Protein AF-A0A2N3DAV4-F1 (afdb_monomer_lite)

Radius of gyration: 13.41 Å; chains: 1; bounding box: 30×27×37 Å

Structure (mmCIF, N/CA/C/O backbone):
data_AF-A0A2N3DAV4-F1
#
_entry.id   AF-A0A2N3DAV4-F1
#
loop_
_atom_site.group_PDB
_atom_site.id
_atom_site.type_symbol
_atom_site.label_atom_id
_atom_site.label_alt_id
_atom_site.label_comp_id
_atom_site.label_asym_id
_atom_site.label_entity_id
_atom_site.label_seq_id
_atom_site.pdbx_PDB_ins_code
_atom_site.Cartn_x
_atom_site.Cartn_y
_atom_site.Cartn_z
_atom_site.occupancy
_atom_site.B_iso_or_equiv
_atom_site.auth_seq_id
_atom_site.auth_comp_id
_atom_site.auth_asym_id
_atom_site.auth_atom_id
_atom_site.pdbx_PDB_model_num
ATOM 1 N N . MET A 1 1 ? -10.189 12.661 23.119 1.00 62.62 1 MET A N 1
ATOM 2 C CA . MET A 1 1 ? -9.313 12.349 21.956 1.00 62.62 1 MET A CA 1
ATOM 3 C C . MET A 1 1 ? -8.761 10.920 21.971 1.00 62.62 1 MET A C 1
ATOM 5 O O . MET A 1 1 ? -8.708 10.303 20.910 1.00 62.62 1 MET A O 1
ATOM 9 N N . LEU A 1 2 ? -8.437 10.367 23.147 1.00 75.69 2 LEU A N 1
ATOM 10 C CA . LEU A 1 2 ? -7.887 9.016 23.334 1.00 75.69 2 LEU A CA 1
ATOM 11 C C . LEU A 1 2 ? -8.731 7.890 22.694 1.00 75.69 2 LEU A C 1
ATOM 13 O O . LEU A 1 2 ? -8.213 7.084 21.928 1.00 75.69 2 LEU A O 1
ATOM 17 N N . LEU A 1 3 ? -10.055 7.895 22.899 1.00 76.81 3 LEU A N 1
ATOM 18 C CA . LEU A 1 3 ? -10.960 6.878 22.335 1.00 76.81 3 LEU A CA 1
ATOM 19 C C . LEU A 1 3 ? -11.005 6.886 20.797 1.00 76.81 3 LEU A C 1
ATOM 21 O O . LEU A 1 3 ? -11.045 5.828 20.171 1.00 76.81 3 LEU A O 1
ATOM 25 N N . ARG A 1 4 ? -10.943 8.066 20.157 1.00 71.88 4 ARG A N 1
ATOM 26 C CA . ARG A 1 4 ? -10.859 8.171 18.683 1.00 71.88 4 ARG A CA 1
ATOM 27 C C . ARG A 1 4 ? -9.533 7.619 18.165 1.00 71.88 4 ARG A C 1
ATOM 29 O O . ARG A 1 4 ? -9.510 7.042 17.081 1.00 71.88 4 ARG A O 1
ATOM 36 N N . TRP A 1 5 ? -8.448 7.791 18.918 1.00 74.50 5 TRP A N 1
ATOM 37 C CA . TRP A 1 5 ? -7.133 7.260 18.570 1.00 74.50 5 TRP A CA 1
ATOM 38 C C . TRP A 1 5 ? -7.084 5.735 18.716 1.00 74.50 5 TRP A C 1
ATOM 40 O O . TRP A 1 5 ? -6.700 5.049 17.772 1.00 74.50 5 TRP A O 1
ATOM 50 N N . LEU A 1 6 ? -7.598 5.194 19.826 1.00 79.69 6 LEU A N 1
ATOM 51 C CA . LEU A 1 6 ? -7.712 3.750 20.054 1.00 79.69 6 LEU A CA 1
ATOM 52 C C . LEU A 1 6 ? -8.602 3.073 19.009 1.00 79.69 6 LEU A C 1
ATOM 54 O O . LEU A 1 6 ? -8.201 2.074 18.422 1.00 79.69 6 LEU A O 1
ATOM 58 N N . ARG A 1 7 ? -9.769 3.650 18.696 1.00 76.56 7 ARG A N 1
ATOM 59 C CA . ARG A 1 7 ? -10.671 3.112 17.665 1.00 76.56 7 ARG A CA 1
ATOM 60 C C . ARG A 1 7 ? -10.016 3.126 16.273 1.00 76.56 7 ARG A C 1
ATOM 62 O O . ARG A 1 7 ? -10.214 2.198 15.497 1.00 76.56 7 ARG A O 1
ATOM 69 N N . ARG A 1 8 ? -9.192 4.138 15.963 1.00 75.31 8 ARG A N 1
ATOM 70 C CA . ARG A 1 8 ? -8.397 4.198 14.718 1.00 75.31 8 ARG A CA 1
ATOM 71 C C . ARG A 1 8 ? -7.266 3.171 14.689 1.00 75.31 8 ARG A C 1
ATOM 73 O O . ARG A 1 8 ? -7.046 2.566 13.646 1.00 75.31 8 ARG A O 1
ATOM 80 N N . ARG A 1 9 ? -6.566 2.968 15.808 1.00 78.56 9 ARG A N 1
ATOM 81 C CA . ARG A 1 9 ? -5.499 1.965 15.928 1.00 78.56 9 ARG A CA 1
ATOM 82 C C . ARG A 1 9 ? -6.060 0.550 15.815 1.00 78.56 9 ARG A C 1
ATOM 84 O O . ARG A 1 9 ? -5.526 -0.242 15.054 1.00 78.56 9 ARG A O 1
ATOM 91 N N . ARG A 1 10 ? -7.179 0.282 16.488 1.00 83.44 10 ARG A N 1
ATOM 92 C CA . ARG A 1 10 ? -7.889 -0.997 16.423 1.00 83.44 10 ARG A CA 1
ATOM 93 C C . ARG A 1 10 ? -8.414 -1.280 15.016 1.00 83.44 10 ARG A C 1
ATOM 95 O O . ARG A 1 10 ? -8.308 -2.405 14.563 1.00 83.44 10 ARG A O 1
ATOM 102 N N . TRP A 1 11 ? -8.886 -0.263 14.288 1.00 83.38 11 TRP A N 1
ATOM 103 C CA . TRP A 1 11 ? -9.275 -0.420 12.880 1.00 83.38 11 TRP A CA 1
ATOM 104 C C . TRP A 1 11 ? -8.107 -0.842 11.973 1.00 83.38 11 TRP A C 1
ATOM 106 O O . TRP A 1 11 ? -8.299 -1.695 11.119 1.00 83.38 11 TRP A O 1
ATOM 116 N N . ARG A 1 12 ? -6.884 -0.335 12.190 1.00 83.62 12 ARG A N 1
ATOM 117 C CA . ARG A 1 12 ? -5.696 -0.795 11.437 1.00 83.62 12 ARG A CA 1
ATOM 118 C C . ARG A 1 12 ? -5.332 -2.264 11.685 1.00 83.62 12 ARG A C 1
ATOM 120 O O . ARG A 1 12 ? -4.522 -2.800 10.953 1.00 83.62 12 ARG A O 1
ATOM 127 N N . GLN A 1 13 ? -5.889 -2.885 12.721 1.00 84.38 13 GLN A N 1
ATOM 128 C CA . GLN A 1 13 ? -5.697 -4.302 13.040 1.00 84.38 13 GLN A CA 1
ATOM 129 C C . GLN A 1 13 ? -6.886 -5.160 12.583 1.00 84.38 13 GLN A C 1
ATOM 131 O O . GLN A 1 13 ? -6.973 -6.328 12.943 1.00 84.38 13 GLN A O 1
ATOM 136 N N . THR A 1 14 ? -7.843 -4.577 11.852 1.00 89.31 14 THR A N 1
ATOM 137 C CA . THR A 1 14 ? -8.991 -5.331 11.337 1.00 89.31 14 THR A CA 1
ATOM 138 C C . THR A 1 14 ? -8.679 -5.933 9.969 1.00 89.31 14 THR A C 1
ATOM 140 O O . THR A 1 14 ? -7.997 -5.275 9.182 1.00 89.31 14 THR A O 1
ATOM 143 N N . PRO A 1 15 ? -9.246 -7.109 9.644 1.00 87.62 15 PRO A N 1
ATOM 144 C CA . PRO A 1 15 ? -9.134 -7.704 8.311 1.00 87.62 15 PRO A CA 1
ATOM 145 C C . PRO A 1 15 ? -9.571 -6.752 7.193 1.00 87.62 15 PRO A C 1
ATOM 147 O O . PRO A 1 15 ? -8.885 -6.633 6.192 1.00 87.62 15 PRO A O 1
ATOM 150 N N . ALA A 1 16 ? -10.621 -5.958 7.418 1.00 87.88 16 ALA A N 1
ATOM 151 C CA . ALA A 1 16 ? -11.091 -4.970 6.445 1.00 87.88 16 ALA A CA 1
ATOM 152 C C . ALA A 1 16 ? -10.026 -3.920 6.064 1.00 87.88 16 ALA A C 1
ATOM 154 O O . ALA A 1 16 ? -10.006 -3.435 4.939 1.00 87.88 16 ALA A O 1
ATOM 155 N N . PHE A 1 17 ? -9.140 -3.539 6.994 1.00 89.81 17 PHE A N 1
ATOM 156 C CA . PHE A 1 17 ? -8.028 -2.643 6.661 1.00 89.81 17 PHE A CA 1
ATOM 157 C C . PHE A 1 17 ? -6.984 -3.346 5.792 1.00 89.81 17 PHE A C 1
ATOM 159 O O . PHE A 1 17 ? -6.463 -2.740 4.861 1.00 89.81 17 PHE A O 1
ATOM 166 N N . GLU A 1 18 ? -6.685 -4.604 6.101 1.00 90.06 18 GLU A N 1
ATOM 167 C CA . GLU A 1 18 ? -5.757 -5.425 5.326 1.00 90.06 18 GLU A CA 1
ATOM 168 C C . GLU A 1 18 ? -6.275 -5.666 3.905 1.00 90.06 18 GLU A C 1
ATOM 170 O O . GLU A 1 18 ? -5.544 -5.441 2.944 1.00 90.06 18 GLU A O 1
ATOM 175 N N . GLU A 1 19 ? -7.554 -6.010 3.764 1.00 91.06 19 GLU A N 1
ATOM 176 C CA . GLU A 1 19 ? -8.245 -6.145 2.479 1.00 91.06 19 GLU A CA 1
ATOM 177 C C . GLU A 1 19 ? -8.178 -4.848 1.663 1.00 91.06 19 GLU A C 1
ATOM 179 O O . GLU A 1 19 ? -7.777 -4.876 0.500 1.00 91.06 19 GLU A O 1
ATOM 184 N N . ASP A 1 20 ? -8.481 -3.698 2.280 1.00 93.12 20 ASP A N 1
ATOM 1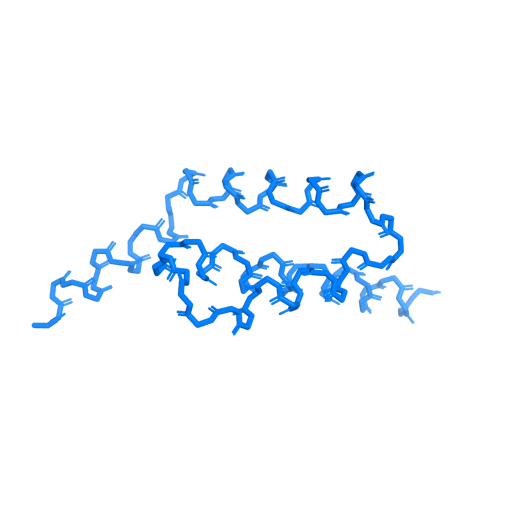85 C CA . ASP A 1 20 ? -8.377 -2.387 1.627 1.00 93.12 20 ASP A CA 1
ATOM 186 C C . ASP A 1 20 ? -6.943 -2.101 1.135 1.00 93.12 20 ASP A C 1
ATOM 188 O O . ASP A 1 20 ? -6.754 -1.511 0.069 1.00 93.12 20 ASP A O 1
ATOM 192 N N . VAL A 1 21 ? -5.920 -2.481 1.913 1.00 92.50 21 VAL A N 1
ATOM 193 C CA . VAL A 1 21 ? -4.504 -2.298 1.548 1.00 92.50 21 VAL A CA 1
ATOM 194 C C . VAL A 1 21 ? -4.119 -3.209 0.390 1.00 92.50 21 VAL A C 1
ATOM 196 O O . VAL A 1 21 ? -3.520 -2.727 -0.570 1.00 92.50 21 VAL A O 1
ATOM 199 N N . VAL A 1 22 ? -4.480 -4.491 0.448 1.00 93.06 22 VAL A N 1
ATOM 200 C CA . VAL A 1 22 ? -4.206 -5.459 -0.623 1.00 93.06 22 VAL A CA 1
ATOM 201 C C . VAL A 1 22 ? -4.887 -5.028 -1.920 1.00 93.06 22 VAL A C 1
ATOM 203 O O . VAL A 1 22 ? -4.230 -4.972 -2.959 1.00 93.06 22 VAL A O 1
ATOM 206 N N . LEU A 1 23 ? -6.161 -4.633 -1.856 1.00 93.31 23 LEU A N 1
ATOM 207 C CA . LEU A 1 23 ? -6.908 -4.135 -3.009 1.00 93.31 23 LEU A CA 1
ATOM 208 C C . LEU A 1 23 ? -6.247 -2.885 -3.606 1.00 93.31 23 LEU A C 1
ATOM 210 O O . LEU A 1 23 ? -6.069 -2.800 -4.817 1.00 93.31 23 LEU A O 1
ATOM 214 N N . ALA A 1 24 ? -5.839 -1.931 -2.765 1.00 91.81 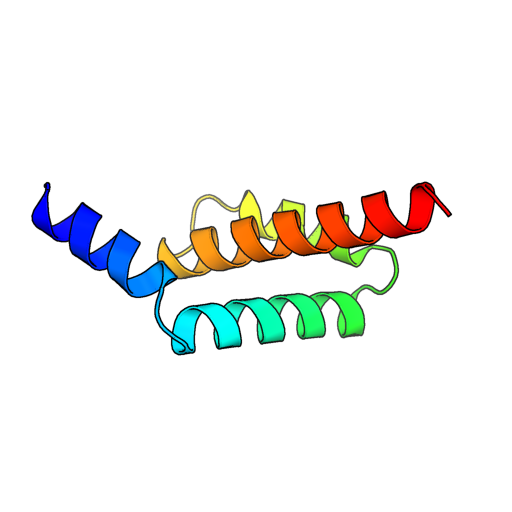24 ALA A N 1
ATOM 215 C CA . ALA A 1 24 ? -5.186 -0.705 -3.219 1.00 91.81 24 ALA A CA 1
ATOM 216 C C . ALA A 1 24 ? -3.824 -0.969 -3.885 1.00 91.81 24 ALA A C 1
ATOM 218 O O . ALA A 1 24 ? -3.481 -0.302 -4.862 1.00 91.81 24 ALA A O 1
ATOM 219 N N . ILE A 1 25 ? -3.044 -1.926 -3.370 1.00 92.06 25 ILE A N 1
ATOM 220 C CA . ILE A 1 25 ? -1.780 -2.349 -3.990 1.00 92.06 25 ILE A CA 1
ATOM 221 C C . ILE A 1 25 ? -2.061 -3.016 -5.340 1.00 92.06 25 ILE A C 1
ATOM 223 O O . ILE A 1 25 ? -1.440 -2.639 -6.334 1.00 92.06 25 ILE A O 1
ATOM 227 N N . ALA A 1 26 ? -3.007 -3.958 -5.386 1.00 92.31 26 ALA A N 1
ATOM 228 C CA . ALA A 1 26 ? -3.386 -4.660 -6.609 1.00 92.31 26 ALA A CA 1
ATOM 229 C C . ALA A 1 26 ? -3.872 -3.685 -7.694 1.00 92.31 26 ALA A C 1
ATOM 231 O O . ALA A 1 26 ? -3.388 -3.742 -8.820 1.00 92.31 26 ALA A O 1
ATOM 232 N N . GLU A 1 27 ? -4.735 -2.726 -7.337 1.00 91.94 27 GLU A N 1
ATOM 233 C CA . GLU A 1 27 ? -5.218 -1.672 -8.238 1.00 91.94 27 GLU A CA 1
ATOM 234 C C . GLU A 1 27 ? -4.053 -0.848 -8.812 1.00 91.94 27 GLU A C 1
ATOM 236 O O . GLU A 1 27 ? -3.983 -0.623 -10.019 1.00 91.94 27 GLU A O 1
ATOM 241 N N . MET A 1 28 ? -3.099 -0.415 -7.977 1.00 89.25 28 MET A N 1
ATOM 242 C CA . MET A 1 28 ? -1.953 0.366 -8.466 1.00 89.25 28 MET A CA 1
ATOM 243 C C . MET A 1 28 ? -1.022 -0.457 -9.351 1.00 89.25 28 MET A C 1
ATOM 245 O O . MET A 1 28 ? -0.552 0.063 -10.359 1.00 89.25 28 MET A O 1
ATOM 249 N N . ARG A 1 29 ? -0.763 -1.722 -9.007 1.00 89.81 29 ARG A N 1
ATOM 250 C CA . ARG A 1 29 ? 0.059 -2.618 -9.832 1.00 89.81 29 ARG A CA 1
ATOM 251 C C . ARG A 1 29 ? -0.586 -2.869 -11.186 1.00 89.81 29 ARG A C 1
ATOM 253 O O . ARG A 1 29 ? 0.085 -2.749 -12.203 1.00 89.81 29 ARG A O 1
ATOM 260 N N . GLN A 1 30 ? -1.888 -3.134 -11.202 1.00 91.94 30 GLN A N 1
ATOM 261 C CA . GLN A 1 30 ? -2.628 -3.385 -12.432 1.00 91.94 30 GLN A CA 1
ATOM 262 C C . GLN A 1 30 ? -2.681 -2.149 -13.341 1.00 91.94 30 GLN A C 1
ATOM 264 O O . GLN A 1 30 ? -2.542 -2.277 -14.552 1.00 91.94 30 GLN A O 1
ATOM 269 N N . LEU A 1 31 ? -2.875 -0.952 -12.775 1.00 91.12 31 LEU A N 1
ATOM 270 C CA . LEU A 1 31 ? -3.023 0.279 -13.560 1.00 91.12 31 LEU A CA 1
ATOM 271 C C . LEU A 1 31 ? -1.697 0.928 -13.964 1.00 91.12 31 LEU A C 1
ATOM 273 O O . LEU A 1 31 ? -1.653 1.656 -14.955 1.00 91.12 31 LEU A O 1
ATOM 277 N N . HIS A 1 32 ? -0.647 0.763 -13.161 1.00 89.44 32 HIS A N 1
ATOM 278 C CA . HIS A 1 32 ? 0.580 1.553 -13.288 1.00 89.44 32 HIS A CA 1
ATOM 279 C C . HIS A 1 32 ? 1.861 0.717 -13.371 1.00 89.44 32 HIS A C 1
ATOM 281 O O . HIS A 1 32 ? 2.916 1.303 -13.606 1.00 89.44 32 HIS A O 1
ATOM 287 N N 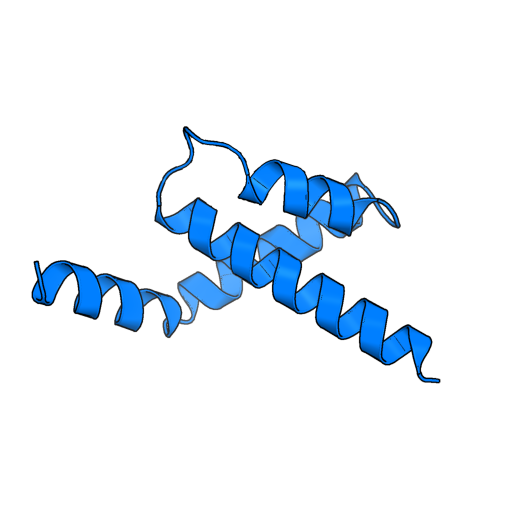. GLY A 1 33 ? 1.795 -0.610 -13.202 1.00 87.88 33 GLY A N 1
ATOM 288 C CA . GLY A 1 33 ? 2.950 -1.503 -13.320 1.00 87.88 33 GLY A CA 1
ATOM 289 C C . GLY A 1 33 ? 4.128 -1.043 -12.458 1.00 87.88 33 GLY A C 1
ATOM 290 O O . GLY A 1 33 ? 3.989 -0.852 -11.250 1.00 87.88 33 GLY A O 1
ATOM 291 N N . GLU A 1 34 ? 5.270 -0.796 -13.096 1.00 85.56 34 GLU A N 1
ATOM 292 C CA . GLU A 1 34 ? 6.504 -0.311 -12.460 1.00 85.56 34 GLU A CA 1
ATOM 293 C C . GLU A 1 34 ? 6.339 1.055 -11.769 1.00 85.56 34 GLU A C 1
ATOM 295 O O . GLU A 1 34 ? 6.946 1.318 -10.731 1.00 85.56 34 GLU A O 1
ATOM 300 N N . ALA A 1 35 ? 5.442 1.914 -12.265 1.00 88.00 35 ALA A N 1
ATOM 301 C CA . ALA A 1 35 ? 5.163 3.223 -11.671 1.00 88.00 35 ALA A CA 1
ATOM 302 C C . ALA A 1 35 ? 4.173 3.165 -10.487 1.00 88.00 35 ALA A C 1
ATOM 304 O O . ALA A 1 35 ? 3.788 4.210 -9.940 1.00 88.00 35 ALA A O 1
ATOM 305 N N . ALA A 1 36 ? 3.741 1.968 -10.064 1.00 88.06 36 ALA A N 1
ATOM 306 C CA . ALA A 1 36 ? 2.775 1.784 -8.979 1.00 88.06 36 ALA A CA 1
ATOM 307 C C . ALA A 1 36 ? 3.196 2.489 -7.681 1.00 88.06 36 ALA A C 1
ATOM 309 O O . ALA A 1 36 ? 2.360 3.115 -7.021 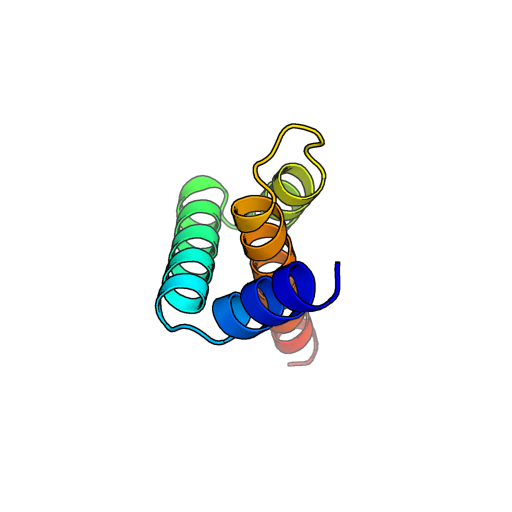1.00 88.06 36 ALA A O 1
ATOM 310 N N . LEU A 1 37 ? 4.489 2.459 -7.340 1.00 89.25 37 LEU A N 1
ATOM 311 C CA . LEU A 1 37 ? 5.010 3.091 -6.130 1.00 89.25 37 LEU A CA 1
ATOM 312 C C . LEU A 1 37 ? 4.834 4.618 -6.150 1.00 89.25 37 LEU A C 1
ATOM 314 O O . LEU A 1 37 ? 4.313 5.209 -5.198 1.00 89.25 37 LEU A O 1
ATOM 318 N N . ASP A 1 38 ? 5.203 5.273 -7.247 1.00 90.81 38 ASP A N 1
ATOM 319 C CA . ASP A 1 38 ? 5.095 6.729 -7.363 1.00 90.81 38 ASP A CA 1
ATOM 320 C C . ASP A 1 38 ? 3.641 7.202 -7.410 1.00 90.81 38 ASP A C 1
ATOM 322 O O . ASP A 1 38 ? 3.294 8.263 -6.872 1.00 90.81 38 ASP A O 1
ATOM 326 N N . HIS A 1 39 ? 2.755 6.406 -8.006 1.00 90.62 39 HIS A N 1
ATOM 327 C CA . HIS A 1 39 ? 1.318 6.662 -7.979 1.00 90.62 39 HIS A CA 1
ATOM 328 C C . HIS A 1 39 ? 0.725 6.484 -6.572 1.00 90.62 39 HIS A C 1
ATOM 330 O O . HIS A 1 39 ? -0.012 7.364 -6.101 1.00 90.62 39 HIS A O 1
ATOM 336 N N . ALA A 1 40 ? 1.106 5.426 -5.850 1.00 90.06 40 ALA A N 1
ATOM 337 C CA . ALA A 1 40 ? 0.702 5.207 -4.463 1.00 90.06 40 ALA A CA 1
ATOM 338 C C . ALA A 1 40 ? 1.193 6.344 -3.545 1.00 90.06 40 ALA A C 1
ATOM 340 O O . ALA A 1 40 ? 0.414 6.887 -2.751 1.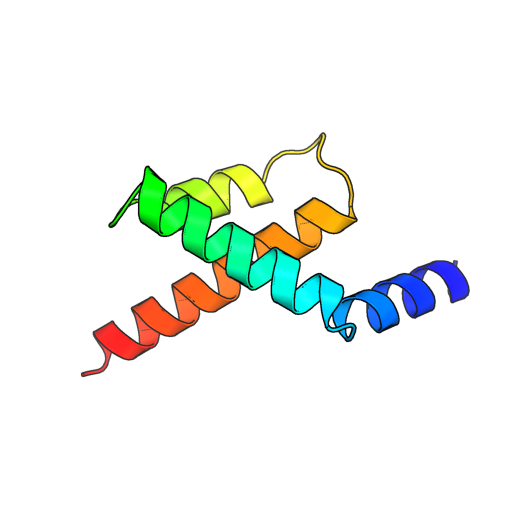00 90.06 40 ALA A O 1
ATOM 341 N N . ARG A 1 41 ? 2.439 6.810 -3.719 1.00 90.38 41 ARG A N 1
ATOM 342 C CA . ARG A 1 41 ? 2.997 7.980 -3.012 1.00 90.38 41 ARG A CA 1
ATOM 343 C C . ARG A 1 41 ? 2.195 9.250 -3.295 1.00 90.38 41 ARG A C 1
ATOM 345 O O . ARG A 1 41 ? 1.837 9.980 -2.363 1.00 90.38 41 ARG A O 1
ATOM 352 N N . ARG A 1 42 ? 1.847 9.508 -4.562 1.00 91.25 42 ARG A N 1
ATOM 353 C CA . ARG A 1 42 ? 0.990 10.644 -4.949 1.00 91.25 42 ARG A CA 1
ATOM 354 C C . ARG A 1 42 ? -0.386 10.567 -4.288 1.00 91.25 42 ARG A C 1
ATOM 356 O O . ARG A 1 42 ? -0.866 11.576 -3.765 1.00 91.25 42 ARG A O 1
ATOM 363 N N . LYS A 1 43 ? -1.010 9.385 -4.230 1.00 89.25 43 LYS A N 1
ATOM 364 C CA . LYS A 1 43 ? -2.275 9.177 -3.503 1.00 89.25 43 LYS A CA 1
ATOM 365 C C . LYS A 1 43 ? -2.094 9.450 -2.008 1.00 89.25 43 LYS A C 1
ATOM 367 O O . LYS A 1 43 ? -2.843 10.262 -1.463 1.00 89.25 43 LYS A O 1
ATOM 372 N N . ALA A 1 44 ? -1.076 8.889 -1.359 1.00 89.50 44 ALA A N 1
ATOM 373 C CA . ALA A 1 44 ? -0.820 9.075 0.073 1.00 89.50 44 ALA A CA 1
ATOM 374 C C . ALA A 1 44 ? -0.636 10.554 0.486 1.00 89.50 44 ALA A C 1
ATOM 376 O O . ALA A 1 44 ? -0.991 10.941 1.606 1.00 89.50 44 ALA A O 1
ATOM 377 N N . ARG A 1 45 ? -0.121 11.397 -0.422 1.00 89.56 45 ARG A N 1
ATOM 378 C CA . ARG A 1 45 ? 0.105 12.839 -0.206 1.00 89.56 45 ARG A CA 1
ATOM 379 C C . ARG A 1 45 ? -1.140 13.718 -0.386 1.00 89.56 45 ARG A C 1
ATOM 381 O O . ARG A 1 45 ? -1.121 14.870 0.050 1.00 89.56 45 ARG A O 1
ATOM 388 N N . ARG A 1 46 ? -2.232 13.219 -0.980 1.00 90.38 46 ARG A N 1
ATOM 389 C CA . ARG A 1 46 ? -3.445 14.031 -1.209 1.00 90.38 46 ARG A CA 1
ATOM 390 C C . ARG A 1 46 ? -4.028 14.546 0.115 1.00 90.38 46 ARG A C 1
ATOM 392 O O . ARG A 1 46 ? -4.358 13.764 1.008 1.00 90.38 46 ARG A O 1
ATOM 399 N N . ARG A 1 47 ? -4.200 15.870 0.217 1.00 82.38 47 ARG A N 1
ATOM 400 C CA . ARG A 1 47 ? -4.697 16.552 1.428 1.00 82.38 47 ARG A CA 1
ATOM 401 C C . ARG A 1 47 ? -6.175 16.256 1.715 1.00 82.38 47 ARG A C 1
ATOM 403 O O . ARG A 1 47 ? -6.509 15.966 2.859 1.00 82.38 47 ARG A O 1
ATOM 410 N N . ASN A 1 48 ? -7.019 16.204 0.682 1.00 87.31 48 ASN A N 1
ATOM 411 C CA . ASN A 1 48 ? -8.478 16.035 0.811 1.00 87.31 48 ASN A CA 1
ATOM 412 C C . ASN A 1 48 ? -8.953 14.570 0.877 1.00 87.31 48 ASN A C 1
ATOM 414 O O . ASN A 1 48 ? -10.087 14.261 0.520 1.00 87.31 48 ASN A O 1
ATOM 418 N N . GLN A 1 49 ? -8.108 13.633 1.318 1.00 85.25 49 GLN A N 1
ATOM 419 C CA . GLN A 1 49 ? -8.537 12.242 1.491 1.00 85.25 49 GLN A CA 1
ATOM 420 C C . GLN A 1 49 ? -9.122 11.972 2.875 1.00 85.25 49 GLN A C 1
ATOM 422 O O . GLN A 1 49 ? -8.611 12.435 3.897 1.00 85.25 49 GLN A O 1
ATOM 427 N N . ARG A 1 50 ? -10.151 11.114 2.912 1.00 85.94 50 ARG A N 1
ATOM 428 C CA . ARG A 1 50 ? -10.655 10.533 4.163 1.00 85.94 50 ARG A CA 1
ATOM 429 C C . ARG A 1 50 ? -9.495 9.891 4.924 1.00 85.94 50 ARG A C 1
ATOM 431 O O . ARG A 1 50 ? -8.689 9.168 4.340 1.00 85.94 50 ARG A O 1
ATOM 438 N N . THR A 1 51 ? -9.448 10.100 6.241 1.00 84.44 51 THR A N 1
ATOM 439 C CA . THR A 1 51 ? -8.354 9.609 7.096 1.00 84.44 51 THR A CA 1
ATOM 440 C C . THR A 1 51 ? -8.084 8.117 6.897 1.00 84.44 51 THR A C 1
ATOM 442 O O . THR A 1 51 ? -6.926 7.742 6.794 1.00 84.44 51 THR A O 1
ATOM 445 N N . ARG A 1 52 ? -9.132 7.285 6.779 1.00 85.06 52 ARG A N 1
ATOM 446 C CA . ARG A 1 52 ? -9.010 5.840 6.508 1.00 85.06 52 ARG A CA 1
ATOM 447 C C . ARG A 1 52 ? -8.200 5.551 5.242 1.00 85.06 52 ARG A C 1
ATOM 449 O O . ARG A 1 52 ? -7.163 4.911 5.336 1.00 85.06 52 ARG A O 1
ATO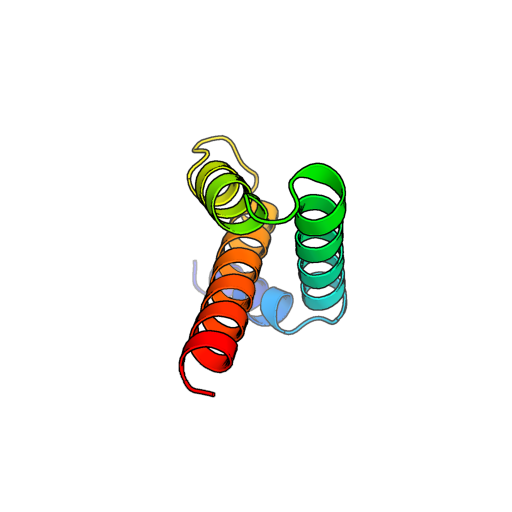M 456 N N . ARG A 1 53 ? -8.598 6.123 4.099 1.00 87.06 53 ARG A N 1
ATOM 457 C CA . ARG A 1 53 ? -7.863 5.978 2.831 1.00 87.06 53 ARG A CA 1
ATOM 458 C C . ARG A 1 53 ? -6.427 6.479 2.930 1.00 87.06 53 ARG A C 1
ATOM 460 O O . ARG A 1 53 ? -5.530 5.864 2.374 1.00 87.06 53 ARG A O 1
ATOM 467 N N . LYS A 1 54 ? -6.179 7.558 3.677 1.00 90.19 54 LYS A N 1
ATOM 468 C CA . LYS A 1 54 ? -4.813 8.052 3.900 1.00 90.19 54 LYS A CA 1
ATOM 469 C C . LYS A 1 54 ? -3.929 7.017 4.606 1.00 90.19 54 LYS A C 1
ATOM 471 O O . LYS A 1 54 ? -2.754 6.915 4.278 1.00 90.19 54 LYS A O 1
ATOM 476 N N . TRP A 1 55 ? -4.476 6.268 5.564 1.00 89.94 55 TRP A N 1
ATOM 477 C CA . TRP A 1 55 ? -3.754 5.172 6.216 1.00 89.94 55 TRP A CA 1
ATOM 478 C C . TRP A 1 55 ? -3.524 4.000 5.271 1.00 89.94 55 TRP A C 1
ATOM 480 O O . TRP A 1 55 ? -2.400 3.521 5.214 1.00 89.94 55 TRP A O 1
ATOM 490 N N . VAL A 1 56 ? -4.544 3.613 4.500 1.00 92.44 56 VAL A N 1
ATOM 491 C CA . VAL A 1 56 ? -4.438 2.547 3.491 1.00 92.44 56 VAL A CA 1
ATOM 492 C C . VAL A 1 56 ? -3.312 2.859 2.509 1.00 92.44 56 VAL A C 1
ATOM 494 O O . VAL A 1 56 ? -2.391 2.071 2.367 1.00 92.44 56 VAL A O 1
ATOM 497 N N . TRP A 1 57 ? -3.297 4.062 1.926 1.00 92.50 57 TRP A N 1
ATOM 498 C CA . TRP A 1 57 ? -2.250 4.456 0.981 1.00 92.50 57 TRP A CA 1
ATOM 499 C C . TRP A 1 57 ? -0.858 4.545 1.606 1.00 92.50 57 TRP A C 1
ATOM 501 O O . TRP A 1 57 ? 0.124 4.254 0.937 1.00 92.50 57 TRP A O 1
ATOM 511 N N . ARG A 1 58 ? -0.746 4.940 2.879 1.00 91.94 58 ARG A N 1
ATOM 512 C CA . ARG A 1 58 ? 0.547 4.941 3.581 1.00 91.94 58 ARG A CA 1
ATOM 513 C C . ARG A 1 58 ? 1.073 3.529 3.804 1.00 91.94 58 ARG A C 1
ATOM 515 O O . ARG A 1 58 ? 2.263 3.307 3.627 1.00 91.94 58 ARG A O 1
ATOM 522 N N . GLU A 1 59 ? 0.201 2.604 4.190 1.00 93.44 59 GLU A N 1
ATOM 523 C CA . GLU A 1 59 ? 0.583 1.207 4.393 1.00 93.44 59 GLU A CA 1
ATOM 524 C C . GLU A 1 59 ? 0.887 0.516 3.059 1.00 93.44 59 GLU A C 1
ATOM 526 O O . GLU A 1 59 ? 1.882 -0.191 2.957 1.00 93.44 59 GLU A O 1
ATOM 531 N N . ALA A 1 60 ? 0.102 0.803 2.015 1.00 91.62 60 ALA A N 1
ATOM 532 C CA . ALA A 1 60 ? 0.346 0.326 0.659 1.00 91.62 60 ALA A CA 1
ATOM 533 C C . ALA A 1 60 ? 1.721 0.768 0.139 1.00 91.62 60 ALA A C 1
ATOM 535 O O . ALA A 1 60 ? 2.483 -0.061 -0.344 1.00 91.62 60 ALA A O 1
ATOM 536 N N . VAL A 1 61 ? 2.078 2.049 0.309 1.00 92.94 61 VAL A N 1
ATOM 537 C CA . VAL A 1 61 ? 3.425 2.549 -0.020 1.00 92.94 61 VAL A CA 1
ATOM 538 C C . VAL A 1 61 ? 4.492 1.792 0.768 1.00 92.94 61 VAL A C 1
ATOM 540 O O . VAL A 1 61 ? 5.435 1.303 0.163 1.00 92.94 61 VAL A O 1
ATOM 543 N N . ARG A 1 62 ? 4.318 1.629 2.088 1.00 91.94 62 ARG A N 1
ATOM 544 C CA . ARG A 1 62 ? 5.291 0.920 2.933 1.00 91.94 62 ARG A CA 1
ATOM 545 C C . ARG A 1 62 ? 5.537 -0.518 2.462 1.00 91.94 62 ARG A C 1
ATOM 547 O O . ARG A 1 62 ? 6.672 -0.972 2.508 1.00 91.94 62 ARG A O 1
ATOM 554 N N . ARG A 1 63 ? 4.489 -1.237 2.044 1.00 90.19 63 ARG A N 1
ATOM 555 C CA . ARG A 1 63 ? 4.601 -2.622 1.551 1.00 90.19 63 ARG A CA 1
ATOM 556 C C . ARG A 1 63 ? 5.276 -2.698 0.191 1.00 90.19 63 ARG A C 1
ATOM 558 O O . ARG A 1 63 ? 6.205 -3.474 0.039 1.00 90.19 63 ARG A O 1
ATOM 565 N N . ILE A 1 64 ? 4.874 -1.840 -0.746 1.00 87.31 64 ILE A N 1
ATOM 566 C CA . ILE A 1 64 ? 5.502 -1.779 -2.072 1.00 87.31 64 ILE A CA 1
ATOM 567 C C . ILE A 1 64 ? 6.991 -1.412 -1.947 1.00 87.31 64 ILE A C 1
ATOM 569 O O . ILE A 1 64 ? 7.814 -2.002 -2.634 1.00 87.31 64 ILE A O 1
ATOM 573 N N . GLU A 1 65 ? 7.353 -0.482 -1.054 1.00 87.31 65 GLU A N 1
ATOM 574 C CA . GLU A 1 65 ? 8.757 -0.129 -0.778 1.00 87.31 65 GLU A CA 1
ATOM 575 C C . GLU A 1 65 ? 9.538 -1.281 -0.137 1.00 87.31 65 GLU A C 1
ATOM 577 O O . GLU A 1 65 ? 10.691 -1.499 -0.497 1.00 87.31 65 GLU A O 1
ATOM 582 N N . ALA A 1 66 ? 8.928 -2.018 0.796 1.00 87.62 66 ALA A N 1
ATOM 583 C CA . ALA A 1 66 ? 9.564 -3.169 1.431 1.00 87.62 66 ALA A CA 1
ATOM 584 C C . ALA A 1 66 ? 9.794 -4.323 0.443 1.00 87.62 66 ALA A C 1
ATOM 586 O O . ALA A 1 66 ? 10.848 -4.943 0.489 1.00 87.62 66 ALA A O 1
ATOM 587 N N . GLU A 1 67 ? 8.840 -4.581 -0.455 1.00 82.31 67 GLU A N 1
ATOM 588 C CA . GLU A 1 67 ? 8.974 -5.585 -1.519 1.00 82.31 67 GLU A CA 1
ATOM 589 C C . GLU A 1 67 ? 10.057 -5.168 -2.528 1.00 82.31 67 GLU A C 1
ATOM 591 O O . GLU A 1 67 ? 10.992 -5.924 -2.756 1.00 82.31 67 GLU A O 1
ATOM 596 N N . ALA A 1 68 ? 10.032 -3.923 -3.019 1.00 74.88 68 ALA A N 1
ATOM 597 C CA . ALA A 1 68 ? 11.061 -3.421 -3.936 1.00 74.88 68 ALA A CA 1
ATOM 598 C C . ALA A 1 68 ? 12.472 -3.404 -3.314 1.00 74.88 68 ALA A C 1
ATOM 600 O O . ALA A 1 68 ? 13.463 -3.636 -4.001 1.00 74.88 68 ALA A O 1
ATOM 601 N N . GLY A 1 69 ? 12.578 -3.123 -2.011 1.00 68.38 69 GLY A N 1
ATOM 602 C CA . GLY A 1 69 ? 13.844 -3.188 -1.279 1.00 68.38 69 GLY A CA 1
ATOM 603 C C . GLY A 1 69 ? 14.312 -4.616 -0.975 1.00 68.38 69 GLY A C 1
ATOM 604 O O . GLY A 1 69 ? 15.512 -4.828 -0.806 1.00 68.38 69 GLY A O 1
ATOM 605 N N . ALA A 1 70 ? 13.396 -5.585 -0.905 1.00 63.06 70 ALA A N 1
ATOM 606 C CA . ALA A 1 70 ? 13.731 -7.001 -0.783 1.00 63.06 70 ALA A CA 1
ATOM 607 C C . ALA A 1 70 ? 14.246 -7.561 -2.117 1.00 63.06 70 ALA A C 1
ATOM 609 O O . ALA A 1 70 ? 15.258 -8.254 -2.121 1.00 63.06 70 ALA A O 1
ATOM 610 N N . ASP A 1 71 ? 13.619 -7.181 -3.234 1.00 57.84 71 ASP A N 1
ATOM 611 C CA . ASP A 1 71 ? 14.041 -7.581 -4.582 1.00 57.84 71 ASP A CA 1
ATOM 612 C C . ASP A 1 71 ? 15.396 -6.974 -4.987 1.00 57.84 71 ASP A C 1
ATOM 614 O O . ASP A 1 71 ? 16.149 -7.588 -5.731 1.00 57.84 71 ASP A O 1
ATOM 618 N N . ALA A 1 72 ? 15.747 -5.789 -4.472 1.00 57.00 72 ALA A N 1
ATOM 619 C CA . ALA A 1 72 ? 17.035 -5.140 -4.744 1.00 57.00 72 ALA A CA 1
ATOM 620 C C . ALA A 1 72 ? 18.232 -5.733 -3.966 1.00 57.00 72 ALA A C 1
ATOM 622 O O . ALA A 1 72 ? 19.367 -5.324 -4.205 1.00 57.00 72 ALA A O 1
ATOM 623 N N . ASN A 1 73 ? 17.988 -6.637 -3.009 1.00 52.12 73 ASN A N 1
ATOM 624 C CA . ASN A 1 73 ? 19.018 -7.294 -2.190 1.00 52.12 73 ASN A CA 1
ATOM 625 C C . ASN A 1 73 ? 19.223 -8.782 -2.549 1.00 52.12 73 ASN A C 1
ATOM 627 O O . ASN A 1 73 ? 19.872 -9.502 -1.786 1.00 52.12 73 ASN A O 1
ATOM 631 N N . LEU A 1 74 ? 18.667 -9.236 -3.677 1.00 48.31 74 LEU A N 1
ATOM 632 C CA . LEU A 1 74 ? 18.905 -10.546 -4.294 1.00 48.31 74 LEU A CA 1
ATOM 633 C C . LEU A 1 74 ? 19.786 -10.388 -5.538 1.00 48.31 74 LEU A C 1
ATOM 635 O O . LEU A 1 74 ? 20.598 -11.308 -5.777 1.00 48.31 74 LEU A O 1
#

pLDDT: mean 84.66, std 10.07, range [48.31, 93.44]

Foldseek 3Di:
DVVVVVVVVVVCVDVVLVVLLVVLLVVLCVPPPVCSLVVLVVQLPDPPDDPSSNVSSVVNNVVVVVVVVVVVVD

Secondary structure (DSSP, 8-state):
-HHHHHHHHHHTTSHHHHHHHHHHHHHHHHHHGGGHHHHHHHHHH-TTS-HHHHHHHHHHHHHHHHHHHHHTT-

Sequence (74 aa):
MLLRWLRRRRWRQTPAFEEDVVLAIAEMRQLHGEAALDHARRKARRRNQRTRRKWVWREAVRRIEAEAGADANL